Protein AF-A0A926P522-F1 (afdb_monomer_lite)

Structure (mmCIF, N/CA/C/O backbone):
data_AF-A0A926P522-F1
#
_entry.id   AF-A0A926P522-F1
#
loop_
_atom_site.group_PDB
_atom_site.id
_atom_site.type_symbol
_atom_site.label_atom_id
_atom_site.label_alt_id
_atom_site.label_comp_id
_atom_site.label_asym_id
_atom_site.label_entity_id
_atom_site.label_seq_id
_atom_site.pdbx_PDB_ins_code
_atom_site.Cartn_x
_atom_site.Cartn_y
_atom_site.Cartn_z
_atom_site.occupancy
_atom_site.B_iso_or_equiv
_atom_site.auth_seq_id
_atom_site.auth_comp_id
_atom_site.auth_asym_id
_atom_site.auth_atom_id
_atom_site.pdbx_PDB_model_num
ATOM 1 N N . MET A 1 1 ? -28.471 -12.770 14.705 1.00 60.22 1 MET A N 1
ATOM 2 C CA . MET A 1 1 ? -27.102 -13.320 14.799 1.00 60.22 1 MET A CA 1
ATOM 3 C C . MET A 1 1 ? -26.545 -12.871 16.135 1.00 60.22 1 MET A C 1
ATOM 5 O O . MET A 1 1 ? -26.636 -11.682 16.397 1.00 60.22 1 MET A O 1
ATOM 9 N N . ASN A 1 2 ? -26.047 -13.779 16.978 1.00 73.81 2 ASN A N 1
ATOM 10 C CA . ASN A 1 2 ? -25.331 -13.376 18.193 1.00 73.81 2 ASN A CA 1
ATOM 11 C C . ASN A 1 2 ? -23.864 -13.166 17.833 1.00 73.81 2 ASN A C 1
ATOM 13 O O . ASN A 1 2 ? -23.252 -14.043 17.228 1.00 73.81 2 ASN A O 1
ATOM 17 N N . ILE A 1 3 ? -23.332 -12.002 18.182 1.00 79.38 3 ILE A N 1
ATOM 18 C CA . ILE A 1 3 ? -21.935 -11.638 17.968 1.00 79.38 3 ILE A CA 1
ATOM 19 C C . ILE A 1 3 ? -21.328 -11.505 19.358 1.00 79.38 3 ILE A C 1
ATOM 21 O O . ILE A 1 3 ? -21.870 -10.787 20.193 1.00 79.38 3 ILE A O 1
ATOM 25 N N . LEU A 1 4 ? -20.250 -12.237 19.620 1.00 88.00 4 LEU A N 1
ATOM 26 C CA . LEU A 1 4 ? -19.487 -12.084 20.853 1.00 88.00 4 LEU A CA 1
ATOM 27 C C . LEU A 1 4 ? -18.471 -10.969 20.625 1.00 88.00 4 LEU A C 1
ATOM 29 O O . LEU A 1 4 ? -17.639 -11.072 19.722 1.00 88.00 4 LEU A O 1
ATOM 33 N N . LEU A 1 5 ? -18.575 -9.902 21.409 1.00 87.50 5 LEU A N 1
ATOM 34 C CA . LEU A 1 5 ? -17.619 -8.803 21.400 1.00 87.50 5 LEU A CA 1
ATOM 35 C C . LEU A 1 5 ? -16.570 -9.047 22.481 1.00 87.50 5 LEU A C 1
ATOM 37 O O . LEU A 1 5 ? -16.850 -9.655 23.514 1.00 87.50 5 LEU A O 1
ATOM 41 N N . THR A 1 6 ? -15.342 -8.606 22.223 1.00 93.50 6 THR A N 1
ATOM 42 C CA . THR A 1 6 ? -14.329 -8.577 23.276 1.00 93.50 6 THR A CA 1
ATOM 43 C C . THR A 1 6 ? -14.592 -7.375 24.190 1.00 93.50 6 THR A C 1
ATOM 45 O O . THR A 1 6 ? -15.156 -6.378 23.721 1.00 93.50 6 THR A O 1
ATOM 48 N N . PRO A 1 7 ? -14.178 -7.420 25.470 1.00 93.44 7 PRO A N 1
ATOM 49 C CA . PRO A 1 7 ? -14.381 -6.305 26.398 1.00 93.44 7 PRO A CA 1
ATOM 50 C C . PRO A 1 7 ? -13.833 -4.969 25.874 1.00 93.44 7 PRO A C 1
ATOM 52 O O . PRO A 1 7 ? -14.419 -3.914 26.102 1.00 93.44 7 PRO A O 1
ATOM 55 N N . GLU A 1 8 ? -12.738 -5.007 25.113 1.00 93.38 8 GLU A N 1
ATOM 56 C CA . GLU A 1 8 ? -12.122 -3.822 24.512 1.00 93.38 8 GLU A CA 1
ATOM 57 C C . GLU A 1 8 ? -13.025 -3.184 23.446 1.00 93.38 8 GLU A C 1
ATOM 59 O O . GLU A 1 8 ? -13.120 -1.958 23.364 1.00 93.38 8 GLU A O 1
ATOM 64 N N . LEU A 1 9 ? -13.713 -4.001 22.638 1.00 92.06 9 LEU A N 1
ATOM 65 C CA . LEU A 1 9 ? -14.654 -3.517 21.623 1.00 92.06 9 LEU A CA 1
ATOM 66 C C . LEU A 1 9 ? -15.923 -2.950 22.257 1.00 92.06 9 LEU A C 1
ATOM 68 O O . LEU A 1 9 ? -16.426 -1.931 21.788 1.00 92.06 9 LEU A O 1
ATOM 72 N N . GLU A 1 10 ? -16.419 -3.568 23.329 1.00 92.38 10 GLU A N 1
ATOM 73 C CA . GLU A 1 10 ? -17.555 -3.036 24.088 1.00 92.38 10 GLU A CA 1
ATOM 74 C C . GLU A 1 10 ? -17.224 -1.665 24.683 1.00 92.38 10 GLU A C 1
ATOM 76 O O . GLU A 1 10 ? -17.993 -0.717 24.521 1.00 92.38 10 GLU A O 1
ATOM 81 N N . GLN A 1 11 ? -16.044 -1.528 25.295 1.00 94.19 11 GLN A N 1
ATOM 82 C CA . GLN A 1 11 ? -15.592 -0.262 25.867 1.00 94.19 11 GLN A CA 1
ATOM 83 C C . GLN A 1 11 ? -15.404 0.819 24.793 1.00 94.19 11 GLN A C 1
ATOM 85 O O . GLN A 1 11 ? -15.787 1.974 24.996 1.00 94.19 11 GLN A O 1
ATOM 90 N N . PHE A 1 12 ? -14.868 0.449 23.627 1.00 93.44 12 PHE A N 1
ATOM 91 C CA . PHE A 1 12 ? -14.771 1.351 22.484 1.00 93.44 12 PHE A CA 1
ATOM 92 C C . PHE A 1 12 ? -16.152 1.834 22.024 1.00 93.44 12 PHE A C 1
ATOM 94 O O . PHE A 1 12 ? -16.364 3.043 21.921 1.00 93.44 12 PHE A O 1
ATOM 101 N N . ILE A 1 13 ? -17.101 0.920 21.799 1.00 93.25 13 ILE A N 1
ATOM 102 C CA . ILE A 1 13 ? -18.465 1.267 21.376 1.00 93.25 13 ILE A CA 1
ATOM 103 C C . ILE A 1 13 ? -19.123 2.196 22.398 1.00 93.25 13 ILE A C 1
ATOM 105 O O . ILE A 1 13 ? -19.678 3.229 22.021 1.00 93.25 13 ILE A O 1
ATOM 109 N N . GLN A 1 14 ? -18.995 1.878 23.685 1.00 92.56 14 GLN A N 1
ATOM 110 C CA . GLN A 1 14 ? -19.549 2.686 24.764 1.00 92.56 14 GLN A CA 1
ATOM 111 C C . GLN A 1 14 ? -18.973 4.112 24.757 1.00 92.56 14 GLN A C 1
ATOM 113 O O . GLN A 1 14 ? -19.734 5.077 24.792 1.00 92.56 14 GLN A O 1
ATOM 118 N N . SER A 1 15 ? -17.653 4.263 24.596 1.00 94.19 15 SER A N 1
ATOM 119 C CA . SER A 1 15 ? -17.012 5.585 24.494 1.00 94.19 15 SER A CA 1
ATOM 120 C C . SER A 1 15 ? -17.507 6.412 23.298 1.00 94.19 15 SER A C 1
ATOM 122 O O . SER A 1 15 ? -17.619 7.635 23.388 1.00 94.19 15 SER A O 1
ATOM 124 N N . GLN A 1 16 ? -17.832 5.761 22.174 1.00 93.88 16 GLN A N 1
ATOM 125 C CA . GLN A 1 16 ? -18.351 6.437 20.984 1.00 93.88 16 GLN A CA 1
ATOM 126 C C . GLN A 1 16 ? -19.773 6.960 21.211 1.00 93.88 16 GLN A C 1
ATOM 128 O O . GLN A 1 16 ? -20.086 8.073 20.784 1.00 93.88 16 GLN A O 1
ATOM 133 N N . VAL A 1 17 ? -20.606 6.211 21.934 1.00 93.12 17 VAL A N 1
ATOM 134 C CA . VAL A 1 17 ? -21.948 6.665 22.326 1.00 93.12 17 VAL A CA 1
ATOM 135 C C . VAL A 1 17 ? -21.859 7.795 23.359 1.00 93.12 17 VAL A C 1
ATOM 137 O O . VAL A 1 17 ? -22.511 8.824 23.205 1.00 93.12 17 VAL A O 1
ATOM 140 N N . GLU A 1 18 ? -20.993 7.664 24.367 1.00 93.38 18 GLU A N 1
ATOM 141 C CA . GLU A 1 18 ? -20.778 8.694 25.398 1.00 93.38 18 GLU A CA 1
ATOM 142 C C . GLU A 1 18 ? -20.238 10.009 24.831 1.00 93.38 18 GLU A C 1
ATOM 144 O O . GLU A 1 18 ? -20.568 11.084 25.329 1.00 93.38 18 GLU A O 1
ATOM 149 N N . SER A 1 19 ? -19.454 9.942 23.752 1.00 90.81 19 SER A N 1
ATOM 150 C CA . SER A 1 19 ? -18.978 11.133 23.042 1.00 90.81 19 SER A CA 1
ATOM 151 C C . SER A 1 19 ? -20.095 11.925 22.344 1.00 90.81 19 SER A C 1
ATOM 153 O O . SER A 1 19 ? -19.852 13.036 21.876 1.00 90.81 19 SER A O 1
ATOM 155 N N . GLY A 1 20 ? -21.309 11.368 22.256 1.00 90.12 20 GLY A N 1
ATOM 156 C CA . GLY A 1 20 ? -22.461 11.982 21.595 1.00 90.12 20 GLY A CA 1
ATOM 157 C C . GLY A 1 20 ? -22.427 11.899 20.067 1.00 90.12 20 GLY A C 1
ATOM 158 O O . GLY A 1 20 ? -23.348 12.384 19.414 1.00 90.12 20 GLY A O 1
ATOM 159 N N . ASN A 1 21 ? -21.394 11.278 19.487 1.00 83.12 21 ASN A N 1
ATOM 160 C CA . ASN A 1 21 ? -21.272 11.089 18.039 1.00 83.12 21 ASN A CA 1
ATOM 161 C C . ASN A 1 21 ? -22.255 10.044 17.489 1.00 83.12 21 ASN A C 1
ATOM 163 O O . ASN A 1 21 ? -22.533 10.045 16.292 1.00 83.12 21 ASN A O 1
ATOM 167 N N . TYR A 1 22 ? -22.768 9.161 18.350 1.00 92.38 22 TYR A N 1
ATOM 168 C CA . TYR A 1 22 ? -23.708 8.103 17.994 1.00 92.38 22 TYR A CA 1
ATOM 169 C C . TYR A 1 22 ? -24.769 7.945 19.082 1.00 92.38 22 TYR A C 1
ATOM 171 O O . TYR A 1 22 ? -24.492 8.112 20.269 1.00 92.38 22 TYR A O 1
ATOM 179 N N . THR A 1 23 ? -25.983 7.591 18.675 1.00 89.81 23 THR A N 1
ATOM 180 C CA . THR A 1 23 ? -27.168 7.528 19.543 1.00 89.81 23 THR A CA 1
ATOM 1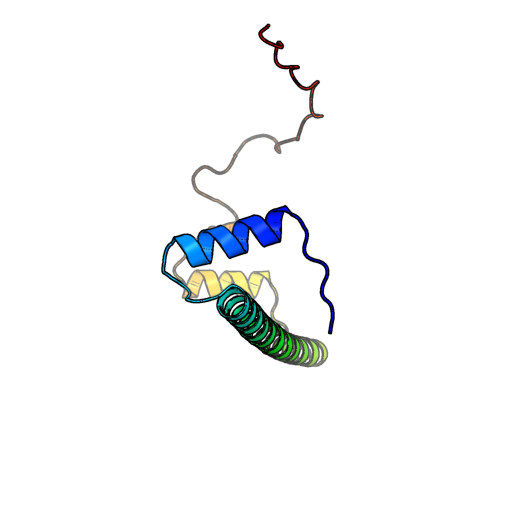81 C C . THR A 1 23 ? -27.322 6.162 20.214 1.00 89.81 23 THR A C 1
ATOM 183 O O . THR A 1 23 ? -28.035 6.029 21.206 1.00 89.81 23 THR A O 1
ATOM 186 N N . SER A 1 24 ? -26.684 5.127 19.660 1.00 92.12 24 SER A N 1
ATOM 187 C CA . SER A 1 24 ? -26.784 3.750 20.151 1.00 92.12 24 SER A CA 1
ATOM 188 C C . SER A 1 24 ? -25.554 2.908 19.784 1.00 92.12 24 SER A C 1
ATOM 190 O O . SER A 1 24 ? -24.893 3.202 18.781 1.00 92.12 24 SER A O 1
ATOM 192 N N . PRO A 1 25 ? -25.261 1.834 20.542 1.00 89.81 25 PRO A N 1
ATOM 193 C CA . PRO A 1 25 ? -24.236 0.851 20.187 1.00 89.81 25 PRO A CA 1
ATOM 194 C C . PRO A 1 25 ? -24.420 0.259 18.783 1.00 89.81 25 PRO A C 1
ATOM 196 O O . PRO A 1 25 ? -23.452 0.075 18.045 1.00 89.81 25 PRO A O 1
ATOM 199 N N . GLU A 1 26 ? -25.665 -0.001 18.380 1.00 90.56 26 GLU A N 1
ATOM 200 C CA . GLU A 1 26 ? -26.001 -0.538 17.062 1.00 90.56 26 GLU A CA 1
ATOM 201 C C . GLU A 1 26 ? -25.593 0.418 15.937 1.00 90.56 26 GLU A C 1
ATOM 203 O O . GLU A 1 26 ? -25.097 -0.022 14.899 1.00 90.56 26 GLU A O 1
ATOM 208 N N . GLU A 1 27 ? -25.754 1.724 16.145 1.00 92.31 27 GLU A N 1
ATOM 209 C CA . GLU A 1 27 ? -25.364 2.744 15.173 1.00 92.31 27 GLU A CA 1
ATOM 210 C C . GLU A 1 27 ? -23.844 2.768 14.958 1.00 92.31 27 GLU A C 1
ATOM 212 O O . GLU A 1 27 ? -23.387 2.821 13.813 1.00 92.31 27 GLU A O 1
ATOM 217 N N . VAL A 1 28 ? -23.062 2.622 16.035 1.00 93.81 28 VAL A N 1
ATOM 218 C CA . VAL A 1 28 ? -21.594 2.508 15.972 1.00 93.81 28 VAL A CA 1
ATOM 219 C C . VAL A 1 28 ? -21.181 1.267 15.178 1.00 93.81 28 VAL A C 1
ATOM 221 O O . VAL A 1 28 ? -20.308 1.339 14.310 1.00 93.81 28 VAL A O 1
ATOM 224 N N . ILE A 1 29 ? -21.830 0.126 15.434 1.00 91.75 29 ILE A N 1
ATOM 225 C CA . ILE A 1 29 ? -21.542 -1.134 14.734 1.00 91.75 29 ILE A CA 1
ATOM 226 C C . ILE A 1 29 ? -21.872 -1.009 13.241 1.00 91.75 29 ILE A C 1
ATOM 228 O O . ILE A 1 29 ? -21.062 -1.398 12.397 1.00 91.75 29 ILE A O 1
ATOM 232 N N . ILE A 1 30 ? -23.026 -0.431 12.894 1.00 92.50 30 ILE A N 1
ATOM 233 C CA . ILE A 1 30 ? -23.420 -0.206 11.496 1.00 92.50 30 ILE A CA 1
ATOM 234 C C . ILE A 1 30 ? -22.426 0.728 10.798 1.00 92.50 30 ILE A C 1
ATOM 236 O O . ILE A 1 30 ? -22.023 0.447 9.667 1.00 92.50 30 ILE A O 1
ATOM 240 N N . ALA A 1 31 ? -22.005 1.811 11.457 1.00 94.06 31 ALA A N 1
ATOM 241 C CA . ALA A 1 31 ? -21.002 2.726 10.921 1.00 94.06 31 ALA A CA 1
ATOM 242 C C . ALA A 1 31 ? -19.665 2.011 10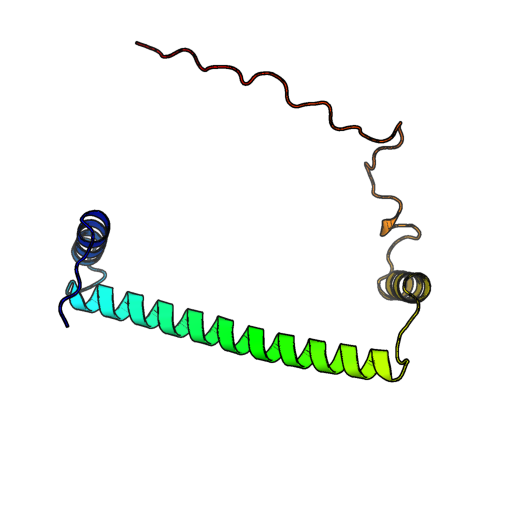.663 1.00 94.06 31 ALA A C 1
ATOM 244 O O . ALA A 1 31 ? -19.098 2.138 9.576 1.00 94.06 31 ALA A O 1
ATOM 245 N N . GLY A 1 32 ? -19.206 1.184 11.609 1.00 93.81 32 GLY A N 1
ATOM 246 C CA . GLY A 1 32 ? -17.996 0.375 11.455 1.00 93.81 32 GLY A CA 1
ATOM 247 C C . GLY A 1 32 ? -18.076 -0.619 10.291 1.00 93.81 32 GLY A C 1
ATOM 248 O O . GLY A 1 32 ? -17.137 -0.726 9.503 1.00 93.81 32 GLY A O 1
ATOM 249 N N . ILE A 1 33 ? -19.211 -1.307 10.128 1.00 93.75 33 ILE A N 1
ATOM 250 C CA . ILE A 1 33 ? -19.424 -2.248 9.017 1.00 93.75 33 ILE A CA 1
ATOM 251 C C . ILE A 1 33 ? -19.460 -1.517 7.671 1.00 93.75 33 ILE A C 1
ATOM 253 O O . ILE A 1 33 ? -18.862 -1.999 6.711 1.00 93.75 33 ILE A O 1
ATOM 257 N N . ARG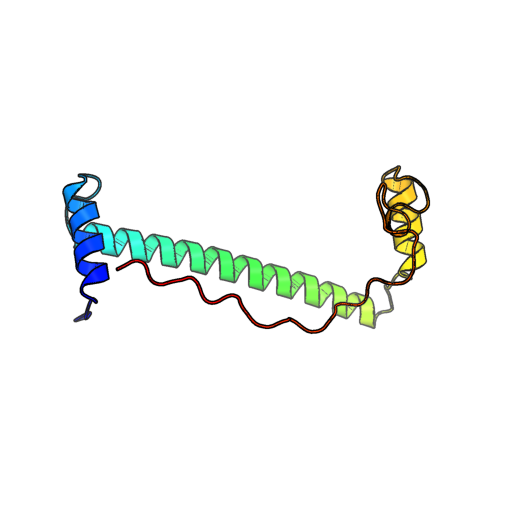 A 1 34 ? -20.103 -0.345 7.586 1.00 94.25 34 ARG A N 1
ATOM 258 C CA . ARG A 1 34 ? -20.111 0.468 6.357 1.00 94.25 34 ARG A CA 1
ATOM 259 C C . ARG A 1 34 ? -18.706 0.904 5.953 1.00 94.25 34 ARG A C 1
ATOM 261 O O . ARG A 1 34 ? -18.349 0.780 4.786 1.00 94.25 34 ARG A O 1
ATOM 268 N N . LEU A 1 35 ? -17.898 1.351 6.915 1.00 94.81 35 LEU A N 1
ATOM 269 C CA . LEU A 1 35 ? -16.495 1.694 6.670 1.00 94.81 35 LEU A CA 1
ATOM 270 C C . LEU A 1 35 ? -15.688 0.480 6.193 1.00 94.81 35 LEU A C 1
ATOM 272 O O . LEU A 1 35 ? -14.861 0.602 5.289 1.00 94.81 35 LEU A O 1
ATOM 276 N N . LEU A 1 36 ? -15.936 -0.700 6.770 1.00 93.44 36 LEU A N 1
ATOM 277 C CA . LEU A 1 36 ? -15.312 -1.939 6.313 1.00 93.44 36 LEU A CA 1
ATOM 278 C C . LEU A 1 36 ? -15.726 -2.279 4.874 1.00 93.44 36 LEU A C 1
ATOM 280 O O . LEU A 1 36 ? -14.859 -2.603 4.067 1.00 93.44 36 LEU A O 1
ATOM 284 N N . GLU A 1 37 ? -17.013 -2.175 4.541 1.00 93.25 37 GLU A N 1
ATOM 285 C CA . GLU A 1 37 ? -17.523 -2.434 3.191 1.00 93.25 37 GLU A CA 1
ATOM 286 C C . GLU A 1 37 ? -16.909 -1.479 2.158 1.00 93.25 37 GLU A C 1
ATOM 288 O O . GLU A 1 37 ? -16.460 -1.917 1.097 1.00 93.25 37 GLU A O 1
ATOM 293 N N . GLU A 1 38 ? -16.849 -0.183 2.466 1.00 92.06 38 GLU A N 1
ATOM 294 C CA . GLU A 1 38 ? -16.244 0.820 1.589 1.00 92.06 38 GLU A CA 1
ATOM 295 C C . GLU A 1 38 ? -14.759 0.529 1.355 1.00 92.06 38 GLU A C 1
ATOM 297 O O . GLU A 1 38 ? -14.289 0.518 0.214 1.00 92.06 38 GLU A O 1
ATOM 302 N N .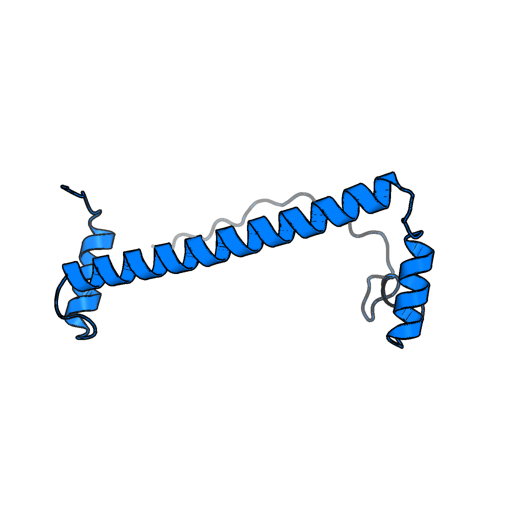 ARG A 1 39 ? -14.032 0.202 2.428 1.00 90.12 39 ARG A N 1
ATOM 303 C CA . ARG A 1 39 ? -12.627 -0.191 2.352 1.00 90.12 39 ARG A CA 1
ATOM 304 C C . ARG A 1 39 ? -12.444 -1.431 1.476 1.00 90.12 39 ARG A C 1
ATOM 306 O O . ARG A 1 39 ? -11.616 -1.407 0.569 1.00 90.12 39 ARG A O 1
ATOM 313 N N . GLU A 1 40 ? -13.224 -2.484 1.703 1.00 89.06 40 GLU A N 1
ATOM 314 C CA . GLU A 1 40 ? -13.199 -3.715 0.900 1.00 89.06 40 GLU A CA 1
ATOM 315 C C . GLU A 1 40 ? -13.499 -3.446 -0.579 1.00 89.06 40 GLU A C 1
ATOM 317 O O . GLU A 1 40 ? -12.831 -3.990 -1.457 1.00 89.06 40 GLU A O 1
ATOM 322 N N . ARG A 1 41 ? -14.461 -2.566 -0.877 1.00 86.94 41 ARG A N 1
ATOM 323 C CA . ARG A 1 41 ? -14.792 -2.167 -2.250 1.00 86.94 41 ARG A CA 1
ATOM 324 C C . ARG A 1 41 ? -13.617 -1.467 -2.933 1.00 86.94 41 ARG A C 1
ATOM 326 O O . ARG A 1 41 ? -13.298 -1.799 -4.073 1.00 86.94 41 ARG A O 1
ATOM 333 N N . ILE A 1 42 ? -12.958 -0.540 -2.236 1.00 82.06 42 ILE A N 1
ATOM 334 C CA . ILE A 1 42 ? -11.775 0.164 -2.747 1.00 82.06 42 ILE A CA 1
ATOM 335 C C . ILE A 1 42 ? -10.623 -0.820 -2.983 1.00 82.06 42 ILE A C 1
ATOM 337 O O . ILE A 1 42 ? -9.997 -0.775 -4.042 1.00 82.06 42 ILE A O 1
ATOM 341 N N . TYR A 1 43 ? -10.348 -1.715 -2.030 1.00 79.19 43 TYR A N 1
ATOM 342 C CA . TYR A 1 43 ? -9.276 -2.703 -2.172 1.00 79.19 43 TYR A CA 1
ATOM 343 C C . TYR A 1 43 ? -9.532 -3.667 -3.329 1.00 79.19 43 TYR A C 1
ATOM 345 O O . TYR A 1 43 ? -8.622 -3.901 -4.121 1.00 79.19 43 TYR A O 1
ATOM 353 N N . LYS A 1 44 ? -10.759 -4.183 -3.471 1.00 77.69 44 LYS A N 1
ATOM 354 C CA . LYS A 1 44 ? -11.112 -5.087 -4.574 1.00 77.69 44 LYS A CA 1
ATOM 355 C C . LYS A 1 44 ? -11.007 -4.401 -5.933 1.00 77.69 44 LYS A C 1
ATOM 357 O O . LYS A 1 44 ? -10.348 -4.942 -6.812 1.00 77.69 44 LYS A O 1
ATOM 362 N N . GLY A 1 45 ? -11.556 -3.191 -6.074 1.00 79.25 45 GLY A N 1
ATOM 363 C CA . GLY A 1 45 ? -11.483 -2.443 -7.333 1.00 79.25 45 GLY A CA 1
ATOM 364 C C . GLY A 1 45 ? -10.043 -2.145 -7.763 1.00 79.25 45 GLY A C 1
ATOM 365 O O . GLY A 1 45 ? -9.667 -2.438 -8.893 1.00 79.25 45 GLY A O 1
ATOM 366 N N . ARG A 1 46 ? -9.202 -1.652 -6.841 1.00 79.62 46 ARG A N 1
ATOM 367 C CA . ARG A 1 46 ? -7.780 -1.382 -7.131 1.00 79.62 46 ARG A CA 1
ATOM 368 C C . ARG A 1 46 ? -6.994 -2.648 -7.455 1.00 79.62 46 ARG A C 1
ATOM 370 O O . ARG A 1 46 ? -6.073 -2.607 -8.262 1.00 79.62 46 ARG A O 1
ATOM 377 N N . PHE A 1 47 ? -7.324 -3.764 -6.808 1.00 83.25 47 PHE A N 1
ATOM 378 C CA . PHE A 1 47 ? -6.659 -5.036 -7.067 1.00 83.25 47 PHE A CA 1
ATOM 379 C C . PHE A 1 47 ? -7.013 -5.592 -8.449 1.00 83.25 47 PHE A C 1
ATOM 381 O O . PHE A 1 47 ? -6.132 -6.078 -9.156 1.00 83.25 47 PHE A O 1
ATOM 388 N N . GLU A 1 48 ? -8.281 -5.502 -8.850 1.00 86.69 48 GLU A N 1
ATOM 389 C CA . GLU A 1 48 ? -8.735 -5.901 -10.185 1.00 86.69 48 GLU A CA 1
ATOM 390 C C . GLU A 1 48 ? -8.118 -5.024 -11.279 1.00 86.69 48 GLU A C 1
ATOM 392 O O . GLU A 1 48 ? -7.609 -5.558 -12.264 1.00 86.69 48 GLU A O 1
ATOM 397 N N . GLU A 1 49 ? -8.080 -3.705 -11.072 1.00 88.44 49 GLU A N 1
ATOM 398 C CA . GLU A 1 49 ? -7.414 -2.753 -11.968 1.00 88.44 49 GLU A CA 1
ATOM 399 C C . GLU A 1 49 ? -5.923 -3.084 -12.124 1.00 88.44 49 GLU A C 1
ATOM 401 O O . GLU A 1 49 ? -5.444 -3.291 -13.238 1.00 88.44 49 GLU A O 1
ATOM 406 N N . LEU A 1 50 ? -5.203 -3.244 -11.008 1.00 91.19 50 LEU A N 1
ATOM 407 C CA . LEU A 1 50 ? -3.786 -3.607 -11.023 1.00 91.19 50 LEU A CA 1
ATOM 408 C C . LEU A 1 50 ? -3.547 -4.946 -11.731 1.00 91.19 50 LEU A C 1
ATOM 410 O O . LEU A 1 50 ? -2.576 -5.094 -12.471 1.00 91.19 50 LEU A O 1
ATOM 414 N N . ARG A 1 51 ? -4.427 -5.931 -11.520 1.00 92.44 51 ARG A N 1
ATOM 415 C CA . ARG A 1 51 ? -4.344 -7.227 -12.201 1.00 92.44 51 ARG A CA 1
ATOM 416 C C . ARG A 1 51 ? -4.537 -7.086 -13.712 1.00 92.44 51 ARG A C 1
ATOM 418 O O . ARG A 1 51 ? -3.848 -7.783 -14.455 1.00 92.44 51 ARG A O 1
ATOM 425 N N . GLY A 1 52 ? -5.430 -6.200 -14.150 1.00 93.19 52 GLY A N 1
ATOM 426 C CA . GLY A 1 52 ? -5.617 -5.856 -15.559 1.00 93.19 52 GLY A CA 1
ATOM 427 C C . GLY A 1 52 ? -4.364 -5.231 -16.172 1.00 93.19 52 GLY A C 1
ATOM 428 O O . GLY A 1 52 ? -3.855 -5.741 -17.167 1.00 93.19 52 GLY A O 1
ATOM 429 N N . GLU A 1 53 ? -3.809 -4.200 -15.534 1.00 94.94 53 GLU A N 1
ATOM 430 C CA . GLU A 1 53 ? -2.580 -3.530 -15.989 1.00 94.94 53 GLU A CA 1
ATOM 431 C C . GLU A 1 53 ? -1.379 -4.491 -16.049 1.00 94.94 53 GLU A C 1
ATOM 433 O O . GLU A 1 53 ? -0.608 -4.481 -17.011 1.00 94.94 53 GLU A O 1
ATOM 438 N N . MET A 1 54 ? -1.243 -5.388 -15.064 1.00 93.56 54 MET A N 1
ATOM 439 C CA . MET A 1 54 ? -0.215 -6.434 -15.096 1.00 93.56 54 MET A CA 1
ATOM 440 C C . MET A 1 54 ? -0.409 -7.398 -16.268 1.00 93.56 54 MET A C 1
ATOM 442 O O . MET A 1 54 ? 0.572 -7.740 -16.924 1.00 93.56 54 MET A O 1
ATOM 446 N N . ALA A 1 55 ? -1.642 -7.832 -16.545 1.00 95.69 55 ALA A N 1
ATOM 447 C CA . ALA A 1 55 ? -1.923 -8.722 -17.670 1.00 95.69 55 ALA A CA 1
ATOM 448 C C . ALA A 1 55 ? -1.548 -8.066 -19.008 1.00 95.69 55 ALA A C 1
ATOM 450 O O . ALA A 1 55 ? -0.848 -8.685 -19.805 1.00 95.69 55 ALA A O 1
ATOM 451 N N . LEU A 1 56 ? -1.905 -6.790 -19.203 1.00 96.00 56 LEU A N 1
ATOM 452 C CA . LEU A 1 56 ? -1.503 -6.016 -20.382 1.00 96.00 56 LEU A CA 1
ATOM 453 C C . LEU A 1 56 ? 0.024 -5.964 -20.540 1.00 96.00 56 LEU A C 1
ATOM 455 O O . LEU A 1 56 ? 0.541 -6.179 -21.637 1.00 96.00 56 LEU A O 1
ATOM 459 N N . GLY A 1 57 ? 0.750 -5.711 -19.446 1.00 94.12 57 GLY A N 1
ATOM 460 C CA . GLY A 1 57 ? 2.214 -5.686 -19.444 1.00 94.12 57 GLY A CA 1
ATOM 461 C C . GLY A 1 57 ? 2.848 -7.046 -19.756 1.00 94.12 57 GLY A C 1
ATOM 462 O O . GLY A 1 57 ? 3.825 -7.108 -20.502 1.00 94.12 57 GLY A O 1
ATOM 463 N N . VAL A 1 58 ? 2.285 -8.139 -19.231 1.00 95.94 58 VAL A N 1
ATOM 464 C CA . VAL A 1 58 ? 2.740 -9.508 -19.527 1.00 95.94 58 VAL A CA 1
ATOM 465 C C . VAL A 1 58 ? 2.513 -9.843 -20.998 1.00 95.94 58 VAL A C 1
ATOM 467 O O . VAL A 1 58 ? 3.451 -10.268 -21.665 1.00 95.94 58 VAL A O 1
ATOM 470 N N . GLU A 1 59 ? 1.320 -9.582 -21.533 1.00 97.06 59 GLU A N 1
ATOM 471 C CA . GLU A 1 59 ? 1.015 -9.831 -22.945 1.00 97.06 59 GLU A CA 1
ATOM 472 C C . GLU A 1 59 ? 1.908 -8.998 -23.882 1.00 97.06 59 GLU A C 1
ATOM 474 O O . GLU A 1 59 ? 2.365 -9.494 -24.911 1.00 97.06 59 GLU A O 1
ATOM 479 N N . ALA A 1 60 ? 2.184 -7.735 -23.538 1.00 95.88 60 ALA A N 1
ATOM 480 C CA . ALA A 1 60 ? 3.130 -6.895 -24.274 1.00 95.88 60 ALA A CA 1
ATOM 481 C C . ALA A 1 60 ? 4.551 -7.479 -24.237 1.00 95.88 60 ALA A C 1
ATOM 483 O O . ALA A 1 60 ? 5.219 -7.568 -25.270 1.00 95.88 60 ALA A O 1
ATOM 484 N N . SER A 1 61 ? 4.985 -7.956 -23.069 1.00 93.88 61 SER A N 1
ATOM 485 C CA . SER A 1 61 ? 6.280 -8.617 -22.902 1.00 93.88 61 SER A CA 1
ATOM 486 C C . SER A 1 61 ? 6.398 -9.887 -23.752 1.00 93.88 61 SER A C 1
ATOM 488 O O . SER A 1 61 ? 7.398 -10.077 -24.443 1.00 93.88 61 SER A O 1
ATOM 490 N N . GLU A 1 62 ? 5.351 -10.717 -23.788 1.00 95.88 62 GLU A N 1
ATOM 491 C CA . GLU A 1 62 ? 5.289 -11.924 -24.625 1.00 95.88 62 GLU A CA 1
ATOM 492 C C . GLU A 1 62 ? 5.363 -11.611 -26.128 1.00 95.88 62 GLU A C 1
ATOM 494 O O . GLU A 1 62 ? 5.942 -12.384 -26.893 1.00 95.88 62 GLU A O 1
ATOM 499 N N . ARG A 1 63 ? 4.839 -10.455 -26.561 1.00 96.75 63 ARG A N 1
ATOM 500 C CA . ARG A 1 63 ? 4.988 -9.946 -27.938 1.00 96.75 63 ARG A CA 1
ATOM 501 C C . ARG A 1 63 ? 6.356 -9.312 -28.217 1.00 96.75 63 ARG A C 1
ATOM 503 O O . ARG A 1 63 ? 6.615 -8.906 -29.349 1.00 96.75 63 ARG A O 1
ATOM 510 N N . GLY A 1 64 ? 7.233 -9.227 -27.217 1.00 94.44 64 GLY A N 1
ATOM 511 C CA . GLY A 1 64 ? 8.541 -8.585 -27.328 1.00 94.44 64 GLY A CA 1
ATOM 512 C C . GLY A 1 64 ? 8.486 -7.056 -27.301 1.00 94.44 64 GLY A C 1
ATOM 513 O O . GLY A 1 64 ? 9.477 -6.413 -27.640 1.00 94.44 64 GLY A O 1
ATOM 514 N N . GLU A 1 65 ? 7.366 -6.458 -26.881 1.00 94.81 65 GLU A N 1
ATOM 515 C CA . GLU A 1 65 ? 7.192 -5.007 -26.700 1.00 94.81 65 GLU A CA 1
ATOM 516 C C . GLU A 1 65 ? 7.855 -4.533 -25.392 1.00 94.81 65 GLU A C 1
ATOM 518 O O . GLU A 1 65 ? 7.263 -3.833 -24.571 1.00 94.81 65 GLU A O 1
ATOM 523 N N . VAL A 1 66 ? 9.104 -4.944 -25.183 1.00 92.12 66 VAL A N 1
ATOM 524 C CA . VAL A 1 66 ? 9.927 -4.563 -24.035 1.00 92.12 66 VAL A CA 1
ATOM 525 C C . VAL A 1 66 ? 10.953 -3.519 -24.450 1.00 92.12 66 VAL A C 1
ATOM 527 O O . VAL A 1 66 ? 11.433 -3.495 -25.583 1.00 92.12 66 VAL A O 1
ATOM 530 N N . VAL A 1 67 ? 11.310 -2.650 -23.511 1.00 92.31 67 VAL A N 1
ATOM 531 C CA . VAL A 1 67 ? 12.398 -1.687 -23.680 1.00 92.31 67 VAL A CA 1
ATOM 532 C C . VAL A 1 67 ? 13.520 -2.089 -22.739 1.00 92.31 67 VAL A C 1
ATOM 534 O O . VAL A 1 67 ? 13.270 -2.455 -21.592 1.00 92.31 67 VAL A O 1
ATOM 537 N N . ASP A 1 68 ? 14.753 -2.013 -23.228 1.00 93.25 68 ASP A N 1
ATOM 538 C CA . ASP A 1 68 ? 15.935 -2.181 -22.394 1.00 93.25 68 ASP A CA 1
ATOM 539 C C . ASP A 1 68 ? 15.935 -1.176 -21.222 1.00 93.25 68 ASP A C 1
ATOM 541 O O . ASP A 1 68 ? 15.644 0.014 -21.397 1.00 93.25 68 ASP A O 1
ATOM 545 N N . GLY A 1 69 ? 16.247 -1.666 -20.021 1.00 87.38 69 GLY A N 1
ATOM 546 C CA . GLY A 1 69 ? 16.119 -0.900 -18.781 1.00 87.38 69 GLY A CA 1
ATOM 547 C C . GLY A 1 69 ? 17.032 0.325 -18.738 1.00 87.38 69 GLY A C 1
ATOM 548 O O . GLY A 1 69 ? 16.578 1.419 -18.393 1.00 87.38 69 GLY A O 1
ATOM 549 N N . GLU A 1 70 ? 18.292 0.174 -19.151 1.00 87.44 70 GLU A N 1
ATOM 550 C CA . GLU A 1 70 ? 19.268 1.273 -19.190 1.00 87.44 70 GLU A CA 1
ATOM 551 C C . GLU A 1 70 ? 18.858 2.340 -20.212 1.00 87.44 70 GLU A C 1
ATOM 553 O O . GLU A 1 70 ? 18.912 3.549 -19.947 1.00 87.44 70 GLU A O 1
ATOM 558 N N . THR A 1 71 ? 18.364 1.892 -21.367 1.00 89.19 71 THR A N 1
ATOM 559 C CA . THR A 1 71 ? 17.848 2.763 -22.424 1.00 89.19 71 THR A CA 1
ATOM 560 C C . THR A 1 71 ? 16.629 3.558 -21.948 1.00 89.19 71 THR A C 1
ATOM 562 O O . THR A 1 71 ? 16.566 4.775 -22.161 1.00 89.19 71 THR A O 1
ATOM 565 N N . PHE A 1 72 ? 15.676 2.909 -21.271 1.00 90.31 72 PHE A N 1
ATOM 566 C CA . PHE A 1 72 ? 14.493 3.564 -20.711 1.00 90.31 72 PHE A CA 1
ATOM 567 C C . PHE A 1 72 ? 14.869 4.627 -19.672 1.00 90.31 72 PHE A C 1
ATOM 569 O O . PHE A 1 72 ? 14.403 5.768 -19.764 1.00 90.31 72 PHE A O 1
ATOM 576 N N . LEU A 1 73 ? 15.736 4.284 -18.715 1.00 87.06 73 LEU A N 1
ATOM 577 C CA . LEU A 1 73 ? 16.179 5.204 -17.665 1.00 87.06 73 LEU A CA 1
ATOM 578 C C . LEU A 1 73 ? 16.914 6.414 -18.250 1.00 87.06 73 LEU A C 1
ATOM 580 O O . LEU A 1 73 ? 16.593 7.552 -17.900 1.00 87.06 73 LEU A O 1
ATOM 584 N N . SER A 1 74 ? 17.801 6.190 -19.221 1.00 86.50 74 SER A N 1
ATOM 585 C CA . SER A 1 74 ? 18.513 7.260 -19.928 1.00 86.50 74 SER A CA 1
ATOM 586 C C . SER A 1 74 ? 17.558 8.231 -20.634 1.00 86.50 74 SER A C 1
ATOM 588 O O . SER A 1 74 ? 17.743 9.452 -20.600 1.00 86.50 74 SER A O 1
ATOM 590 N N . GLN A 1 75 ? 16.509 7.716 -21.284 1.00 88.88 75 GLN A N 1
ATOM 591 C CA . GLN A 1 75 ? 15.486 8.550 -21.924 1.00 88.88 75 GLN A CA 1
ATOM 592 C C . GLN A 1 75 ? 14.628 9.293 -20.894 1.00 88.88 75 GLN A C 1
ATOM 594 O O . GLN A 1 75 ? 14.313 10.473 -21.082 1.00 88.88 75 GLN A O 1
ATOM 599 N N . LEU A 1 76 ? 14.263 8.626 -19.798 1.00 89.81 76 LEU A N 1
ATOM 600 C CA . LEU A 1 76 ? 13.476 9.208 -18.718 1.00 89.81 76 LEU A CA 1
ATOM 601 C C . LEU A 1 76 ? 14.224 10.362 -18.042 1.00 89.81 76 LEU A C 1
ATOM 603 O O . LEU A 1 76 ? 13.634 11.426 -17.857 1.00 89.81 76 LEU A O 1
ATOM 607 N N . GLN A 1 77 ? 15.510 10.175 -17.747 1.00 87.12 77 GLN A N 1
ATOM 608 C CA . GLN A 1 77 ? 16.403 11.181 -17.173 1.00 87.12 77 GLN A CA 1
ATOM 609 C C . GLN A 1 77 ? 16.468 12.431 -18.056 1.00 87.12 77 GLN A C 1
ATOM 611 O O . GLN A 1 77 ? 16.208 13.537 -17.577 1.00 87.12 77 GLN A O 1
ATOM 616 N N . LYS A 1 78 ? 16.680 12.253 -19.369 1.00 88.12 78 LYS A N 1
ATOM 617 C CA . LYS A 1 78 ? 16.653 13.351 -20.351 1.00 88.12 78 LYS A CA 1
ATOM 618 C C . LYS A 1 78 ? 15.303 14.067 -20.380 1.00 88.12 78 LYS A C 1
ATOM 620 O O . LYS A 1 78 ? 15.257 15.292 -20.355 1.00 88.12 78 LYS A O 1
ATOM 625 N N . ARG A 1 79 ? 14.197 13.316 -20.399 1.00 91.62 79 ARG A N 1
ATOM 626 C CA . ARG A 1 79 ? 12.835 13.873 -20.453 1.00 91.62 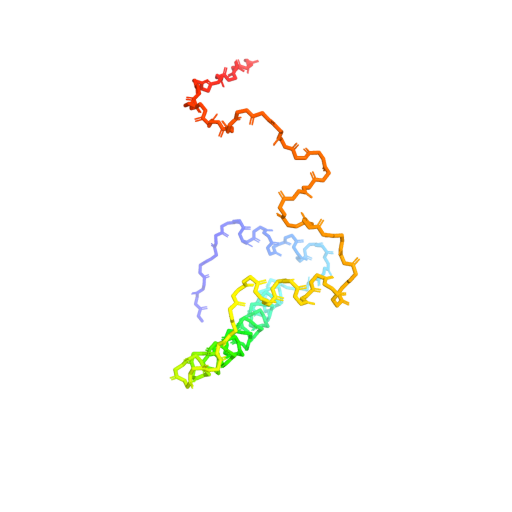79 ARG A CA 1
ATOM 627 C C . ARG A 1 79 ? 12.457 14.640 -19.186 1.00 91.62 79 ARG A C 1
ATOM 629 O O . ARG A 1 79 ? 11.726 15.622 -19.266 1.00 91.62 79 ARG A O 1
ATOM 636 N N . LYS A 1 80 ? 12.895 14.168 -18.019 1.00 91.25 80 LYS A N 1
ATOM 637 C CA . LYS A 1 80 ? 12.611 14.791 -16.719 1.00 91.25 80 LYS A CA 1
ATOM 638 C C . LYS A 1 80 ? 13.602 15.900 -16.357 1.00 91.25 80 LYS A C 1
ATOM 640 O O . LYS A 1 80 ? 13.370 16.590 -15.371 1.00 91.25 80 LYS A O 1
ATOM 645 N N . GLY A 1 81 ? 14.660 16.089 -17.151 1.00 88.69 81 GLY A N 1
ATOM 646 C CA . GLY A 1 81 ? 15.711 17.068 -16.877 1.00 88.69 81 GLY A CA 1
ATOM 647 C C . GLY A 1 81 ? 16.534 16.722 -15.635 1.00 88.69 81 GLY A C 1
ATOM 648 O O . GLY A 1 81 ? 17.088 17.615 -15.000 1.00 88.69 81 GLY A O 1
ATOM 649 N N . TRP A 1 82 ? 16.576 15.445 -15.254 1.00 87.00 82 TRP A N 1
ATOM 650 C CA . TRP A 1 82 ? 17.395 14.989 -14.138 1.00 87.00 82 TRP A CA 1
ATOM 651 C C . TRP A 1 82 ? 18.870 15.039 -14.521 1.00 87.00 82 TRP A C 1
ATOM 653 O O . TRP A 1 82 ? 19.236 14.788 -15.672 1.00 87.00 82 TRP A O 1
ATOM 663 N N . MET A 1 83 ? 19.716 15.370 -13.546 1.00 81.00 83 MET A N 1
ATOM 664 C CA . MET A 1 83 ? 21.161 15.393 -13.753 1.00 81.00 83 MET A CA 1
ATOM 665 C C . MET A 1 83 ? 21.648 14.008 -14.198 1.00 81.00 83 MET A C 1
ATOM 667 O O . MET A 1 83 ? 21.109 13.014 -13.711 1.00 81.00 83 MET A O 1
ATOM 671 N N . PRO A 1 84 ? 22.640 13.916 -15.103 1.00 78.38 84 PRO A N 1
ATOM 672 C CA . PRO A 1 84 ? 23.316 12.655 -15.403 1.00 78.38 84 PRO A CA 1
ATOM 673 C C . PRO A 1 84 ? 23.774 11.966 -14.115 1.00 78.38 84 PRO A C 1
ATOM 675 O O . PRO A 1 84 ? 24.189 12.650 -13.183 1.00 78.38 84 PRO A O 1
ATOM 678 N N . GLY A 1 85 ? 23.669 10.640 -14.050 1.00 73.56 85 GLY A N 1
ATOM 679 C CA . GLY A 1 85 ? 24.025 9.894 -12.844 1.00 73.56 85 GLY A CA 1
ATOM 680 C C . GLY A 1 85 ? 23.055 10.053 -11.666 1.00 73.56 85 GLY A C 1
ATOM 681 O O . GLY A 1 85 ? 23.383 9.615 -10.582 1.00 73.56 85 GLY A O 1
ATOM 682 N N . PHE A 1 86 ? 21.882 10.686 -11.811 1.00 77.06 86 PHE A N 1
ATOM 683 C CA . PHE A 1 86 ? 20.969 10.944 -10.680 1.00 77.06 86 PHE A CA 1
ATOM 684 C C . PHE A 1 86 ? 20.578 9.698 -9.859 1.00 77.06 86 PHE A C 1
ATOM 686 O O . PHE A 1 86 ? 20.318 9.821 -8.663 1.00 77.06 86 PHE A O 1
ATOM 693 N N . PHE A 1 87 ? 20.500 8.517 -10.477 1.00 74.88 87 PHE A N 1
ATOM 694 C CA . PHE A 1 87 ? 20.178 7.271 -9.768 1.00 74.88 87 PHE A CA 1
ATOM 695 C C . PHE A 1 87 ? 21.422 6.550 -9.243 1.00 74.88 87 PHE A C 1
ATOM 697 O O . PHE A 1 87 ? 21.322 5.706 -8.356 1.00 74.88 87 PHE A O 1
ATOM 704 N N . GLU A 1 88 ? 22.579 6.895 -9.791 1.00 75.69 88 GLU A N 1
ATOM 705 C CA . GLU A 1 88 ? 23.874 6.282 -9.541 1.00 75.69 88 GLU A CA 1
ATOM 706 C C . GLU A 1 88 ? 24.677 7.065 -8.485 1.00 75.69 88 GLU A C 1
ATOM 708 O O . GLU A 1 88 ? 25.388 6.482 -7.671 1.00 75.69 88 GLU A O 1
ATOM 713 N N . GLU A 1 89 ? 24.511 8.386 -8.458 1.00 72.06 89 GLU A N 1
ATOM 714 C CA . GLU A 1 89 ? 25.208 9.358 -7.627 1.00 72.06 89 GLU A CA 1
ATOM 715 C C . GLU A 1 89 ? 24.187 10.273 -6.943 1.00 72.06 89 GLU A C 1
ATOM 717 O O . GLU A 1 89 ? 23.602 11.184 -7.534 1.00 72.06 89 GLU A O 1
ATOM 722 N N . VAL A 1 90 ? 23.974 10.034 -5.651 1.00 69.75 90 VAL A N 1
ATOM 723 C CA . VAL A 1 90 ? 23.092 10.856 -4.818 1.00 69.75 90 VAL A CA 1
ATOM 724 C C . VAL A 1 90 ? 23.945 11.829 -4.009 1.00 69.75 90 VAL A C 1
ATOM 726 O O . VAL A 1 90 ? 24.981 11.449 -3.462 1.00 69.75 90 VAL A O 1
ATOM 729 N N . ILE A 1 91 ? 23.517 13.088 -3.888 1.00 71.50 91 ILE A N 1
ATOM 730 C CA . ILE A 1 91 ? 24.183 14.064 -3.011 1.00 71.50 91 ILE A CA 1
ATOM 731 C C . ILE A 1 91 ? 24.179 13.515 -1.576 1.00 71.50 91 ILE A C 1
ATOM 733 O O . ILE A 1 91 ? 23.118 13.247 -1.016 1.00 71.50 91 ILE A O 1
ATOM 737 N N . GLY A 1 92 ? 25.367 13.349 -0.986 1.00 75.06 92 GLY A N 1
ATOM 738 C CA . GLY A 1 92 ? 25.534 12.735 0.337 1.00 75.06 92 GLY A CA 1
ATOM 739 C C . GLY A 1 92 ? 25.606 11.202 0.331 1.00 75.06 92 GLY A C 1
ATOM 740 O O . GLY A 1 92 ? 25.586 10.597 1.400 1.00 75.06 92 GLY A O 1
ATOM 741 N N . GLY A 1 93 ? 25.699 10.574 -0.846 1.00 77.38 93 GLY A N 1
ATOM 742 C CA . GLY A 1 93 ? 25.981 9.149 -0.984 1.00 77.38 93 GLY A CA 1
ATOM 743 C C . GLY A 1 93 ? 27.338 8.778 -0.382 1.00 77.38 93 GLY A C 1
ATOM 744 O O . GLY A 1 93 ? 28.289 9.560 -0.404 1.00 77.38 93 GLY A O 1
ATOM 745 N N . TRP A 1 94 ? 27.422 7.580 0.188 1.00 81.19 94 TRP A N 1
ATOM 746 C CA . TRP A 1 94 ? 28.656 7.062 0.766 1.00 81.19 94 TRP A CA 1
ATOM 747 C C . TRP A 1 94 ? 29.691 6.765 -0.332 1.00 81.19 94 TRP A C 1
ATOM 749 O O . TRP A 1 94 ? 29.396 6.030 -1.269 1.00 81.19 94 TRP A O 1
ATOM 759 N N . VAL A 1 95 ? 30.900 7.323 -0.202 1.00 79.69 95 VAL A N 1
ATOM 760 C CA . VAL A 1 95 ? 32.005 7.204 -1.187 1.00 79.69 95 VAL A CA 1
ATOM 761 C C . VAL A 1 95 ? 33.128 6.271 -0.684 1.00 79.69 95 VAL A C 1
ATOM 763 O O . VAL A 1 95 ? 34.199 6.195 -1.275 1.00 79.69 95 VAL A O 1
ATOM 766 N N . GLY A 1 96 ? 32.921 5.585 0.443 1.00 84.50 96 GLY A N 1
ATOM 767 C CA . GLY A 1 96 ? 33.910 4.685 1.048 1.00 84.50 96 GLY A CA 1
ATOM 768 C C . GLY A 1 96 ? 33.670 3.207 0.734 1.00 84.50 96 GLY A C 1
ATOM 769 O O . GLY A 1 96 ? 32.874 2.854 -0.133 1.00 84.50 96 GLY A O 1
ATOM 770 N N . GLU A 1 97 ? 34.321 2.332 1.502 1.00 87.06 97 GLU A N 1
ATOM 771 C CA . GLU A 1 97 ? 34.130 0.876 1.424 1.00 87.06 97 GLU A CA 1
ATOM 772 C C . GLU A 1 97 ? 32.657 0.476 1.611 1.00 87.06 97 GLU A C 1
ATOM 774 O O . GLU A 1 97 ? 31.983 1.089 2.442 1.00 87.06 97 GLU A O 1
ATOM 779 N N . PRO A 1 98 ? 32.132 -0.540 0.899 1.00 84.69 98 PRO A N 1
ATOM 780 C CA . PRO A 1 98 ? 30.738 -0.961 1.022 1.00 84.69 98 PRO A CA 1
ATOM 781 C C . PRO A 1 98 ? 30.301 -1.118 2.481 1.00 84.69 98 PRO A C 1
ATOM 783 O O . PRO A 1 98 ? 30.969 -1.784 3.271 1.00 84.69 98 PRO A O 1
ATOM 786 N N . LEU A 1 99 ? 29.170 -0.506 2.843 1.00 84.50 99 LEU A N 1
ATOM 787 C CA . LEU A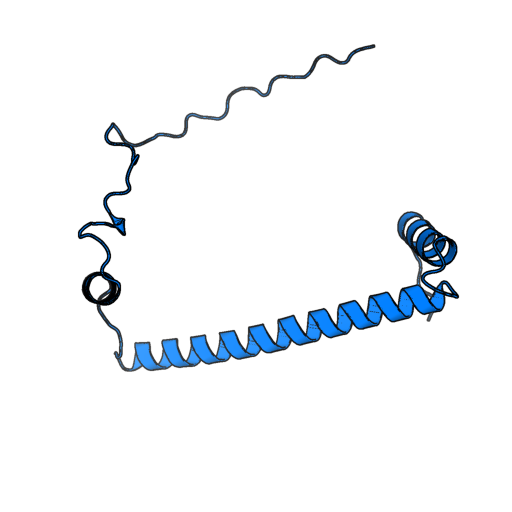 1 99 ? 28.643 -0.597 4.202 1.00 84.50 99 LEU A CA 1
ATOM 788 C C . LEU A 1 99 ? 28.281 -2.053 4.510 1.00 84.50 99 LEU A C 1
ATOM 790 O O . LEU A 1 99 ? 27.334 -2.605 3.947 1.00 84.50 99 LEU A O 1
ATOM 794 N N . VAL A 1 100 ? 29.027 -2.667 5.423 1.00 88.44 100 VAL A N 1
ATOM 795 C CA . VAL A 1 100 ? 28.718 -3.994 5.953 1.00 88.44 100 VAL A CA 1
ATOM 796 C C . VAL A 1 100 ? 27.896 -3.815 7.220 1.00 88.44 100 VAL A C 1
ATOM 798 O O . VAL A 1 100 ? 28.266 -3.068 8.125 1.00 88.44 100 VAL A O 1
ATOM 801 N N . ARG A 1 101 ? 26.747 -4.493 7.289 1.00 87.06 101 ARG A N 1
ATOM 802 C CA . ARG A 1 101 ? 25.964 -4.544 8.521 1.00 87.06 101 ARG A CA 1
ATOM 803 C C . ARG A 1 101 ? 26.620 -5.543 9.466 1.00 87.06 101 ARG A C 1
ATOM 805 O O . ARG A 1 101 ? 26.493 -6.748 9.266 1.00 87.06 101 ARG A O 1
ATOM 812 N N . GLU A 1 102 ? 27.292 -5.029 10.486 1.00 87.06 102 GLU A N 1
ATOM 813 C CA . GLU A 1 102 ? 27.818 -5.840 11.583 1.00 87.06 102 GLU A CA 1
ATOM 814 C C . GLU A 1 102 ? 26.693 -6.641 12.268 1.00 87.06 102 GLU A C 1
ATOM 816 O O . GLU A 1 102 ? 25.527 -6.210 12.265 1.00 87.06 102 GLU A O 1
ATOM 821 N N . PRO A 1 103 ? 27.002 -7.813 12.853 1.00 90.75 103 PRO A N 1
ATOM 822 C CA . PRO A 1 103 ? 26.030 -8.570 13.624 1.00 90.75 103 PRO A CA 1
ATOM 823 C C . PRO A 1 103 ? 25.459 -7.703 14.745 1.00 90.75 103 PRO A C 1
ATOM 825 O O . PRO A 1 103 ? 26.156 -6.908 15.377 1.00 90.75 103 PRO A O 1
ATOM 828 N N . GLN A 1 104 ? 24.158 -7.853 14.981 1.00 85.31 104 GLN A N 1
ATOM 829 C CA . GLN A 1 104 ? 23.485 -7.115 16.036 1.00 85.31 104 GLN A CA 1
ATOM 830 C C . GLN A 1 104 ? 24.077 -7.524 17.389 1.00 85.31 104 GLN A C 1
ATOM 832 O O . GLN A 1 104 ? 24.084 -8.708 17.725 1.00 85.31 104 GLN A O 1
ATOM 837 N N . GLY A 1 105 ? 24.610 -6.545 18.122 1.00 84.31 105 GLY A N 1
ATOM 838 C CA . GLY A 1 105 ? 25.153 -6.755 19.461 1.00 84.31 105 GLY A CA 1
ATOM 839 C C . GLY A 1 105 ? 24.077 -7.151 20.473 1.00 84.31 105 GLY A C 1
ATOM 840 O O . GLY A 1 105 ? 22.887 -7.227 20.158 1.00 84.31 105 GLY A O 1
ATOM 841 N N . GLU A 1 106 ? 24.501 -7.392 21.709 1.00 86.81 106 GLU A N 1
ATOM 842 C CA . GLU A 1 106 ? 23.578 -7.682 22.803 1.00 86.81 106 GLU A CA 1
ATOM 843 C C . GLU A 1 106 ? 22.675 -6.474 23.082 1.00 86.81 106 GLU A C 1
ATOM 845 O O . GLU A 1 106 ? 23.126 -5.329 23.123 1.00 86.81 106 GLU A O 1
ATOM 850 N N . TYR A 1 107 ? 21.377 -6.727 23.251 1.00 82.06 107 TYR A N 1
ATOM 851 C CA . TYR A 1 107 ? 20.428 -5.680 23.609 1.00 82.06 107 TYR A CA 1
ATOM 852 C C . TYR A 1 107 ? 20.694 -5.200 25.036 1.00 82.06 107 TYR A C 1
ATOM 854 O O . TYR A 1 107 ? 20.736 -6.001 25.971 1.00 82.06 107 TYR A O 1
ATOM 862 N N . GLU A 1 108 ? 20.798 -3.885 25.219 1.00 82.69 108 GLU A N 1
ATOM 863 C CA . GLU A 1 108 ? 20.840 -3.297 26.555 1.00 82.69 108 GLU A CA 1
ATOM 864 C C . GLU A 1 108 ? 19.542 -3.622 27.302 1.00 82.69 108 GLU A C 1
ATOM 866 O O . GLU A 1 108 ? 18.433 -3.308 26.856 1.00 82.69 108 GLU A O 1
ATOM 871 N N . THR A 1 109 ? 19.676 -4.264 28.460 1.00 83.06 109 THR A N 1
ATOM 872 C CA . THR A 1 109 ? 18.539 -4.501 29.347 1.00 83.06 109 THR A CA 1
ATOM 873 C C . THR A 1 109 ? 18.329 -3.235 30.165 1.00 83.06 109 THR A C 1
ATOM 875 O O . THR A 1 109 ? 19.203 -2.843 30.934 1.00 83.06 109 THR A O 1
ATOM 878 N N . ARG A 1 110 ? 17.183 -2.569 29.989 1.00 78.44 110 ARG A N 1
ATOM 879 C CA . ARG A 1 110 ? 16.831 -1.406 30.815 1.00 78.44 110 ARG A CA 1
ATOM 880 C C . ARG A 1 110 ? 16.748 -1.828 32.279 1.00 78.44 110 ARG A C 1
ATOM 882 O O . ARG A 1 110 ? 16.042 -2.786 32.593 1.00 78.44 110 ARG A O 1
ATOM 889 N N . GLU A 1 111 ? 17.433 -1.099 33.158 1.00 76.88 111 GLU A N 1
ATOM 890 C CA . GLU A 1 111 ? 17.294 -1.285 34.602 1.00 76.88 111 GLU A CA 1
ATOM 891 C C . GLU A 1 111 ? 15.823 -1.116 35.002 1.00 76.88 111 GLU A C 1
ATOM 893 O O . GLU A 1 111 ? 15.169 -0.133 34.641 1.00 76.88 111 GLU A O 1
ATOM 898 N N . GLN A 1 112 ? 15.285 -2.098 35.726 1.00 73.38 112 GLN A N 1
ATOM 899 C CA . GLN A 1 112 ? 13.966 -1.975 36.331 1.00 73.38 112 GLN A CA 1
ATOM 900 C C . GLN A 1 112 ? 14.087 -1.008 37.509 1.00 73.38 112 GLN A C 1
ATOM 902 O O . GLN A 1 112 ? 14.704 -1.338 38.520 1.00 73.38 112 GLN A O 1
ATOM 907 N N . MET A 1 113 ? 13.529 0.197 37.372 1.00 65.88 113 MET A N 1
ATOM 908 C CA . MET A 1 113 ? 13.343 1.078 38.523 1.00 65.88 113 MET A CA 1
ATOM 909 C C . MET A 1 113 ? 12.282 0.465 39.443 1.00 65.88 113 MET A C 1
ATOM 911 O O . MET A 1 113 ? 11.175 0.167 38.989 1.00 65.88 113 MET A O 1
ATOM 915 N N . PHE A 1 114 ? 12.674 0.246 40.700 1.00 64.19 114 PHE A N 1
ATOM 916 C CA . PHE A 1 114 ? 11.818 -0.195 41.802 1.00 64.19 114 PHE A CA 1
ATOM 917 C C . PHE A 1 114 ? 10.801 0.875 42.205 1.00 64.19 114 PHE A C 1
ATOM 919 O O . PHE A 1 114 ? 11.161 2.075 42.162 1.00 64.19 114 PHE A O 1
#

Secondary structure (DSSP, 8-state):
---PPPHHHHHHHHHHHHTTS-SSHHHHHHHHHHHHHHHHHHHHHHHHHHHHHHHHHHHHHHTT----HHHHHHHHHHHHTPPTTTTT--TT---SS----PPP-PPP------

Radius of gyration: 27.27 Å; chains: 1; bounding box: 61×30×70 Å

Foldseek 3Di:
DDDDDDPVVVVVLVVCCVVVVDVDSVRVVVVVVVVVVVVVVVVVVVVVVVVVVVVVVVVCVVVVVDDDPVVVVVVVCVVVVNDPCCVPDPVVDDPDDPDDDDPDDDDDDDDDDD

Sequence (114 aa):
MNILLTPELEQFIQSQVESGNYTSPEEVIIAGIRLLEERERIYKGRFEELRGEMALGVEASERGEVVDGETFLSQLQKRKGWMPGFFEEVIGGWVGEPLVREPQGEYETREQMF

pLDDT: mean 87.2, std 7.69, range [60.22, 97.06]

=== Feature glossary ===
Key to the feature types in this record:

pLDDT. pLDDT is the predicted lDDT-Cα score: AlphaFold's confidence that the local environment of each residue (all inter-atomic distances within 15 Å) is correctly placed. It is a per-residue number between 0 and 100, with higher meaning more reliable.

Radius of gyration, Cα contacts, bounding box. The geometric summary reports three shape descriptors. Rg (radius of gyration) measures how spread out the Cα atoms are about their centre of mass; compact globular proteins have small Rg, elongated or unfolded ones large. Cα contacts (<8 Å, |i−j|>4) count long-range residue pairs in spatial proximity — high for tightly packed folds, near zero for rods or random coil. The bounding-box extents give the protein's footprint along x, y, z in Å.

Backbone torsions (φ/ψ). Backbone dihedral angles. Every residue except chain termini has a φ (preceding-C → N → Cα → C) and a ψ (N → Cα → C → next-N). They are reported in degrees following the IUPAC sign convention. Secondary structure is essentially a statement about which (φ, ψ) basin each residue occupies.

Contact-map, Ramachandran, and PAE plots. Plot images: a contact map (which residues are close in 3D, as an N×N binary image), a Ramachandran scatter (backbone torsion angles, revealing secondary-structure composition at a glance), and — for AlphaFold structures — a PAE heatmap (pairwise prediction confidence).

Predicted aligned error. Predicted Aligned Error (PAE) is an AlphaFold confidence matrix: entry (i, j) is the expected error in the position of residue j, in ångströms, when the prediction is superimposed on the true structure at residue i. Low PAE within a block of residues means that block is internally rigid and well-predicted; high PAE between two blocks means their relative placement is uncertain even if each block individually is confident.

Secondary structure (3-state, P-SEA). Three-state secondary structure (P-SEA) collapses the eight DSSP classes into helix (a), strand (b), and coil (c). P-SEA assigns these from Cα geometry alone — distances and angles — without requiring backbone oxygens, so it works on any Cα trace.

Solvent-accessible surface area. Solvent-accessible surface area (SASA) is the area in Å² traced out by the centre of a 1.4 Å probe sphere (a water molecule) rolled over the protein's van der Waals surface (Shrake–Rupley / Lee–Richards construction). Buried residues have near-zero SASA; fully exposed residues can exceed 200 Å². The total SASA scales roughly with the number of surface residues.

Foldseek 3Di. The Foldseek 3Di string encodes local tertiary geometry as a 20-letter alphabet — one character per residue — derived from the relative positions of nearby Cα atoms. Unlike the amino-acid sequence, 3Di is a direct function of the 3D structure, so two proteins with the same fold have similar 3Di strings even at low sequence identity.

B-factor. For experimental (PDB) structures, the B-factor (temperature factor) quantifies the positional spread of each atom in the crystal — a combination of thermal vibration and static disorder — in units of Å². High B-factors mark flexible loops or poorly resolved regions; low B-factors mark the rigid, well-ordered core.

mmCIF coordinates. The mmCIF block holds the 3D Cartesian coordinates of each backbone atom (N, Cα, C, O) in ångströms. mmCIF is the PDB's canonical archive format — a tagged-loop text representation of the atomic model.

InterPro / GO / CATH / organism. Functional annotations link the protein to curated databases. InterPro entries identify conserved domains and families by matching the sequence against member-database signatures (Pfam, PROSITE, CDD, …). Gene Ontology (GO) terms describe molecular function, biological process, and cellular component in a controlled vocabulary. CATH places the structure in a hierarchical fold classification (Class/Architecture/Topology/Homologous-superfamily). The organism is the source species.

Rendered structure images. Structure images are PyMOL renders from six orthogonal camera directions. Cartoon representation draws helices as coils and strands as arrows; sticks shows the backbone as bonds; surface shows the solvent-excluded envelope. Rainbow coloring maps sequence position to hue (blue→red, N→C); chain coloring assigns a distinct color per polypeptide.

Sequence. This is the polypeptide sequence — one letter per residue, N-terminus first. Length ranges from a few dozen residues for small domains to over a thousand for large multi-domain proteins.

Secondary structure (8-state, DSSP). The SS8 string is DSSP's per-residue secondary-structure call. α-helix (H) means an i→i+4 H-bond ladder; β-strand (E) means the residue participates in a β-sheet; 3₁₀ (G) and π (I) are tighter and wider helices; T/S are turns/bends; '-' is loop.

Nearest PDB structures. Structural nearest neighbors (via Foldseek easy-search vs the PDB). Reported per hit: target PDB id, E-value, and alignment TM-score. A TM-score above ~0.5 is the conventional threshold for 'same fold'.